Protein AF-A0A2C9LMU2-F1 (afdb_monomer_lite)

Sequence (161 aa):
MAGSSYAVTDSNRLNPWRFSQCSIQAMTSHIKTNLAKPNGKRCLIQSEAIVSSLPDVSQYMPGEVYSPDQQCRNQYGNESRYCRGTEFGNVSTICTSMFCYDPVTGSKGICFEEKAAQGTTCGSEKQCIDGACVYVPNSPQVDGKYALCLFFFVRVTLTSS

Secondary structure (DSSP, 8-state):
-----S---TTTTTGGGS--HHHHHHHHHHHHHHHHSTT---TTSSPPP--TTS---TT--HHHHS-HHHHHHHHH-TT--B--SGGG--GGGTTT-EEEE-SSS-SSSPEEEEPPPTT-EEETTEEEETTEEEE-TTPPP--TT-TTSSSTTTT------

InterPro domains:
  IPR041645 ADAMTS, cysteine-rich domain 2 [PF17771] (62-134)

Radius of gyration: 20.55 Å; chains: 1; bounding box: 43×56×52 Å

Foldseek 3Di:
DDDDPDDDDPVCLLVVLDDDPVRVCVVVVLVVVQVPDPNRDDPPVDDDDPDPPDDPPVVDWVQLVAALQRVLCVVQNDPKGWDDDVVQPALQQQQRWTWMDHPPVDPDDDTDTDHRTFLNASDDQWTRDSSHTDHHPPRDDDPPDDSDPDVVPPPPPDPDD

Structure (mmCIF, N/CA/C/O backbone):
data_AF-A0A2C9LMU2-F1
#
_entry.id   AF-A0A2C9LMU2-F1
#
loop_
_atom_site.group_PDB
_atom_site.id
_atom_site.type_symbol
_atom_site.label_atom_id
_atom_site.label_alt_id
_atom_site.label_comp_id
_atom_site.label_asym_id
_atom_site.label_entity_id
_atom_site.label_seq_id
_atom_site.pdbx_PDB_ins_code
_atom_site.Cartn_x
_atom_site.Cartn_y
_atom_site.Cartn_z
_atom_site.occupancy
_atom_site.B_iso_or_equiv
_atom_site.auth_seq_id
_atom_site.auth_comp_id
_atom_site.auth_asym_id
_atom_site.auth_atom_id
_atom_site.pdbx_PDB_model_num
ATOM 1 N N . MET A 1 1 ? -1.671 9.093 -0.672 1.00 43.44 1 MET A N 1
ATOM 2 C CA . MET A 1 1 ? -0.959 8.540 0.505 1.00 43.44 1 MET A CA 1
ATOM 3 C C . MET A 1 1 ? 0.162 9.504 0.867 1.00 43.44 1 MET A C 1
ATOM 5 O O . MET A 1 1 ? 0.787 10.018 -0.048 1.00 43.44 1 MET A O 1
ATOM 9 N N . ALA A 1 2 ? 0.356 9.844 2.145 1.00 38.28 2 ALA A N 1
ATOM 10 C CA . ALA A 1 2 ? 1.341 10.855 2.543 1.00 38.28 2 ALA A CA 1
ATOM 11 C C . ALA A 1 2 ? 2.760 10.431 2.118 1.00 38.28 2 ALA A C 1
ATOM 13 O O . ALA A 1 2 ? 3.256 9.402 2.580 1.00 38.28 2 ALA A O 1
ATOM 14 N N . GLY A 1 3 ? 3.393 11.218 1.241 1.00 43.97 3 GLY A N 1
ATOM 15 C CA . GLY A 1 3 ? 4.806 11.063 0.902 1.00 43.97 3 GLY A CA 1
ATOM 16 C C . GLY A 1 3 ? 5.623 11.191 2.183 1.00 43.97 3 GLY A C 1
ATOM 17 O O . GLY A 1 3 ? 5.589 12.224 2.849 1.00 43.97 3 GLY A O 1
ATOM 18 N N . SER A 1 4 ? 6.268 10.106 2.594 1.00 53.25 4 SER A N 1
ATOM 19 C CA . SER A 1 4 ? 7.031 10.092 3.835 1.00 53.25 4 SER A CA 1
ATOM 20 C C . SER A 1 4 ? 8.338 10.856 3.654 1.00 53.25 4 SER A C 1
ATOM 22 O O . SER A 1 4 ? 9.106 10.577 2.743 1.00 53.25 4 SER A O 1
ATOM 24 N N . SER A 1 5 ? 8.589 11.811 4.548 1.00 57.03 5 SER A N 1
ATOM 25 C CA . SER A 1 5 ? 9.814 12.617 4.632 1.00 57.03 5 SER A CA 1
ATOM 26 C C . SER A 1 5 ? 10.963 11.917 5.375 1.00 57.03 5 SER A C 1
ATOM 28 O O . SER A 1 5 ? 11.985 12.542 5.651 1.00 57.03 5 SER A O 1
ATOM 30 N N . TYR A 1 6 ? 10.806 10.636 5.732 1.00 64.75 6 TYR A N 1
ATOM 31 C CA . TYR A 1 6 ? 11.806 9.843 6.448 1.00 64.75 6 TYR A CA 1
ATOM 32 C C . TYR A 1 6 ? 12.456 8.803 5.532 1.00 64.75 6 TYR A C 1
ATOM 34 O O . TYR A 1 6 ? 11.813 8.251 4.641 1.00 64.75 6 TYR A O 1
ATOM 42 N N . ALA A 1 7 ? 13.738 8.518 5.774 1.00 77.00 7 ALA A N 1
ATOM 43 C CA . ALA A 1 7 ? 14.467 7.494 5.035 1.00 77.00 7 ALA A CA 1
ATOM 44 C C . ALA A 1 7 ? 13.836 6.108 5.256 1.00 77.00 7 ALA A C 1
ATOM 46 O O . ALA A 1 7 ? 13.612 5.687 6.397 1.00 77.00 7 ALA A O 1
ATOM 47 N N . VAL A 1 8 ? 13.559 5.400 4.161 1.00 78.50 8 VAL A N 1
ATOM 48 C CA . VAL A 1 8 ? 13.040 4.029 4.196 1.00 78.50 8 VAL A CA 1
ATOM 49 C C . VAL A 1 8 ? 14.187 3.068 4.523 1.00 78.50 8 VAL A C 1
ATOM 51 O O . VAL A 1 8 ? 15.216 3.066 3.855 1.00 78.50 8 VAL A O 1
ATOM 54 N N . THR A 1 9 ? 14.009 2.255 5.560 1.00 85.31 9 THR A N 1
ATOM 55 C CA . THR A 1 9 ? 14.933 1.216 6.036 1.00 85.31 9 THR A CA 1
ATOM 56 C C . THR A 1 9 ? 14.216 -0.131 6.078 1.00 85.31 9 THR A C 1
ATOM 58 O O . THR A 1 9 ? 12.984 -0.190 6.118 1.00 85.31 9 THR A O 1
ATOM 61 N N . ASP A 1 10 ? 14.961 -1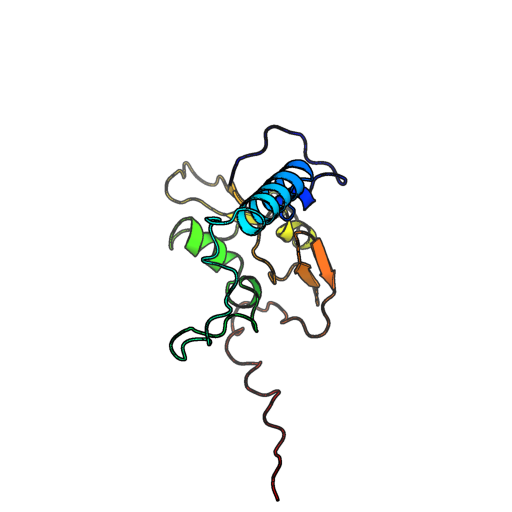.234 6.172 1.00 82.06 10 ASP A N 1
ATOM 62 C CA . ASP A 1 10 ? 14.359 -2.569 6.314 1.00 82.06 10 ASP A CA 1
ATOM 63 C C . ASP A 1 10 ? 13.423 -2.687 7.525 1.00 82.06 10 ASP A C 1
ATOM 65 O O . ASP A 1 10 ? 12.419 -3.397 7.478 1.00 82.06 10 ASP A O 1
ATOM 69 N N . SER A 1 11 ? 13.708 -1.938 8.593 1.00 85.38 11 SER A N 1
ATOM 70 C CA . SER A 1 11 ? 12.905 -1.919 9.815 1.00 85.38 11 SER A CA 1
ATOM 71 C C . SER A 1 11 ? 11.602 -1.121 9.708 1.00 85.38 11 SER A C 1
ATOM 73 O O . SER A 1 11 ? 10.697 -1.367 10.503 1.00 85.38 11 SER A O 1
ATOM 75 N N . ASN A 1 12 ? 11.478 -0.178 8.766 1.00 86.00 12 ASN A N 1
ATOM 76 C CA . ASN A 1 12 ? 10.308 0.706 8.664 1.00 86.00 12 ASN A CA 1
ATOM 77 C C . ASN A 1 12 ? 9.531 0.574 7.341 1.00 86.00 12 ASN A C 1
ATOM 79 O O . ASN A 1 12 ? 8.411 1.077 7.242 1.00 86.00 12 ASN A O 1
ATOM 83 N N . ARG A 1 13 ? 10.073 -0.145 6.348 1.00 85.56 13 ARG A N 1
ATOM 84 C CA . ARG A 1 13 ? 9.496 -0.241 4.999 1.00 85.56 13 ARG A CA 1
ATOM 85 C C . ARG A 1 13 ? 8.077 -0.810 4.945 1.00 85.56 13 ARG A C 1
ATOM 87 O O . ARG A 1 13 ? 7.361 -0.531 3.994 1.00 85.56 13 ARG A O 1
ATOM 94 N N . LEU A 1 14 ? 7.666 -1.592 5.948 1.00 89.50 14 LEU A N 1
ATOM 95 C CA . LEU A 1 14 ? 6.332 -2.209 6.027 1.00 89.50 14 LEU A CA 1
ATOM 96 C C . LEU A 1 14 ? 5.350 -1.444 6.932 1.00 89.50 14 LEU A C 1
ATOM 98 O O . LEU A 1 14 ? 4.203 -1.860 7.092 1.00 89.50 14 LEU A O 1
ATOM 102 N N . ASN A 1 15 ? 5.763 -0.313 7.509 1.00 90.56 15 ASN A N 1
ATOM 103 C CA . ASN A 1 15 ? 4.891 0.517 8.342 1.00 90.56 15 ASN A CA 1
ATOM 104 C C . ASN A 1 15 ? 3.619 1.016 7.633 1.00 90.56 15 ASN A C 1
ATOM 106 O O . ASN A 1 15 ? 2.600 1.110 8.313 1.00 90.56 15 ASN A O 1
ATOM 110 N N . PRO A 1 16 ? 3.600 1.294 6.310 1.00 89.94 16 PRO A N 1
ATOM 111 C CA . PRO A 1 16 ? 2.376 1.731 5.634 1.00 89.94 16 PRO A CA 1
ATOM 112 C C . PRO A 1 16 ? 1.189 0.756 5.731 1.00 89.94 16 PRO A C 1
ATOM 114 O O . PRO A 1 16 ? 0.051 1.190 5.586 1.00 89.94 16 PRO A O 1
ATOM 117 N N . TRP A 1 17 ? 1.432 -0.532 6.004 1.00 91.62 17 TRP A N 1
ATOM 118 C CA . TRP A 1 17 ? 0.390 -1.561 6.141 1.00 91.62 17 TRP A CA 1
ATOM 119 C C . TRP A 1 17 ? -0.012 -1.835 7.596 1.00 91.62 17 TRP A C 1
ATOM 121 O O . TRP A 1 17 ? -0.750 -2.780 7.861 1.00 91.62 17 TRP A O 1
ATOM 131 N N . ARG A 1 18 ? 0.484 -1.060 8.571 1.00 91.12 18 ARG A N 1
ATOM 132 C CA . ARG A 1 18 ? 0.248 -1.317 9.999 1.00 91.12 18 ARG A CA 1
ATOM 133 C C . ARG A 1 18 ? -0.099 -0.041 10.749 1.00 91.12 18 ARG A C 1
ATOM 135 O O . ARG A 1 18 ? 0.457 1.025 10.505 1.00 91.12 18 ARG A O 1
ATOM 142 N N . PHE A 1 19 ? -0.982 -0.160 11.735 1.00 93.06 19 PHE A N 1
ATOM 143 C CA . PHE A 1 19 ? -1.220 0.932 12.671 1.00 93.06 19 PHE A CA 1
ATOM 144 C C . PHE A 1 19 ? -0.049 1.084 13.644 1.00 93.06 19 PHE A C 1
ATOM 146 O O . PHE A 1 19 ? 0.507 0.100 14.132 1.00 93.06 19 PHE A O 1
ATOM 153 N N . SER A 1 20 ? 0.289 2.333 13.973 1.00 93.62 20 SER A N 1
ATOM 154 C CA . SER A 1 20 ? 1.227 2.621 15.059 1.00 93.62 20 SER A CA 1
ATOM 155 C C . SER A 1 20 ? 0.641 2.209 16.412 1.00 93.62 20 SER A C 1
ATOM 157 O O . SER A 1 20 ? -0.581 2.180 16.591 1.00 93.62 20 SER A O 1
ATOM 159 N N . GLN A 1 21 ? 1.501 1.987 17.408 1.00 95.56 21 GLN A N 1
ATOM 160 C CA . GLN A 1 21 ? 1.044 1.670 18.761 1.00 95.56 21 GLN A CA 1
ATOM 161 C C . GLN A 1 21 ? 0.168 2.782 19.361 1.00 95.56 21 GLN A C 1
ATOM 163 O O . GLN A 1 21 ? -0.819 2.490 20.033 1.00 95.56 21 GLN A O 1
ATOM 168 N N . CYS A 1 22 ? 0.477 4.047 19.062 1.00 96.75 22 CYS A N 1
ATOM 169 C CA . CYS A 1 22 ? -0.342 5.191 19.465 1.00 96.75 22 CYS A CA 1
ATOM 170 C C . CYS A 1 22 ? -1.749 5.111 18.853 1.00 96.75 22 CYS A C 1
ATOM 172 O O . CYS A 1 22 ? -2.746 5.235 19.563 1.00 96.75 22 CYS A O 1
ATOM 174 N N . SER A 1 23 ? -1.845 4.820 17.552 1.00 96.75 23 SER A N 1
ATOM 175 C CA . SER A 1 23 ? -3.127 4.662 16.857 1.00 96.75 23 SER A CA 1
ATOM 176 C C . SER A 1 23 ? -3.948 3.514 17.451 1.00 96.75 23 SER A C 1
ATOM 178 O O . SER A 1 23 ? -5.131 3.690 17.736 1.00 96.75 23 SER A O 1
ATOM 180 N N . ILE A 1 24 ? -3.321 2.359 17.696 1.00 97.06 24 ILE A N 1
ATOM 181 C CA . ILE A 1 24 ? -3.976 1.190 18.305 1.00 97.06 24 ILE A CA 1
ATOM 182 C C . ILE A 1 24 ? -4.503 1.534 19.700 1.00 97.06 24 ILE A C 1
ATOM 184 O O . ILE A 1 24 ? -5.657 1.237 20.016 1.00 97.06 24 ILE A O 1
ATOM 188 N N . GLN A 1 25 ? -3.690 2.188 20.531 1.00 97.94 25 GLN A N 1
ATOM 189 C CA . GLN A 1 25 ? -4.087 2.611 21.874 1.00 97.94 25 GLN A CA 1
ATOM 190 C C . GLN A 1 25 ? -5.231 3.624 21.839 1.00 97.94 25 GLN A C 1
ATOM 192 O O . GLN A 1 25 ? -6.192 3.472 22.591 1.00 97.94 25 GLN A O 1
ATOM 197 N N . ALA A 1 26 ? -5.164 4.615 20.949 1.00 97.31 26 ALA A N 1
ATOM 198 C CA . ALA A 1 26 ? -6.205 5.621 20.790 1.00 97.31 26 ALA A CA 1
ATOM 199 C C . ALA A 1 26 ? -7.540 4.984 20.379 1.00 97.31 26 ALA A C 1
ATOM 201 O O . ALA A 1 26 ? -8.553 5.216 21.041 1.00 97.31 26 ALA A O 1
ATOM 202 N N . MET A 1 27 ? -7.539 4.123 19.354 1.00 96.25 27 MET A N 1
ATOM 203 C CA . MET A 1 27 ? -8.737 3.398 18.911 1.00 96.25 27 MET A CA 1
ATOM 204 C C . MET A 1 27 ? -9.292 2.502 20.024 1.00 96.25 27 MET A C 1
ATOM 206 O O . MET A 1 27 ? -10.480 2.558 20.338 1.00 96.25 27 MET A O 1
ATOM 210 N N . THR A 1 28 ? -8.427 1.725 20.678 1.00 96.19 28 THR A N 1
ATOM 211 C CA . THR A 1 28 ? -8.825 0.799 21.749 1.00 96.19 28 THR A CA 1
ATOM 212 C C . THR A 1 28 ? -9.411 1.541 22.947 1.00 96.19 28 THR A C 1
ATOM 214 O O . THR A 1 28 ? -10.447 1.142 23.479 1.00 96.19 28 THR A O 1
ATOM 217 N N . SER A 1 29 ? -8.765 2.628 23.374 1.00 96.25 29 SER A N 1
ATOM 218 C CA . SER A 1 29 ? -9.240 3.472 24.469 1.00 96.25 29 SER A CA 1
ATOM 219 C C . SER A 1 29 ? -10.583 4.103 24.115 1.00 96.25 29 SER A C 1
ATOM 221 O O . SER A 1 29 ? -11.536 3.994 24.882 1.00 96.25 29 SER A O 1
ATOM 223 N N . HIS A 1 30 ? -10.708 4.656 22.904 1.00 94.81 30 HIS A N 1
ATOM 224 C CA . HIS A 1 30 ? -11.953 5.245 22.428 1.00 94.81 30 HIS A CA 1
ATOM 225 C C . HIS A 1 30 ? -13.115 4.246 22.466 1.00 94.81 30 HIS A C 1
ATOM 227 O O . HIS A 1 30 ? -14.177 4.564 23.004 1.00 94.81 30 HIS A O 1
ATOM 233 N N . ILE A 1 31 ? -12.917 3.033 21.944 1.00 94.88 31 ILE A N 1
ATOM 234 C CA . ILE A 1 31 ? -13.942 1.982 21.954 1.00 94.88 31 ILE A CA 1
ATOM 235 C C . ILE A 1 31 ? -14.306 1.615 23.399 1.00 94.88 31 ILE A C 1
ATOM 237 O O . ILE A 1 31 ? -15.478 1.686 23.768 1.00 94.88 31 ILE A O 1
ATOM 241 N N . LYS A 1 32 ? -13.320 1.304 24.253 1.00 94.31 32 LYS A N 1
ATOM 242 C CA . LYS A 1 32 ? -13.553 0.914 25.657 1.00 94.31 32 LYS A CA 1
ATOM 243 C C . LYS A 1 32 ? -14.292 1.993 26.448 1.00 94.31 32 LYS A C 1
ATOM 245 O O . LYS A 1 32 ? -15.275 1.699 27.125 1.00 94.31 32 LYS A O 1
ATOM 250 N N . THR A 1 33 ? -13.852 3.244 26.343 1.00 94.56 33 THR A N 1
ATOM 251 C CA . THR A 1 33 ? -14.466 4.372 27.048 1.00 94.56 33 THR A CA 1
ATOM 252 C C . THR A 1 33 ? -15.892 4.630 26.579 1.00 94.56 33 THR A C 1
ATOM 254 O O . THR A 1 33 ? -16.739 4.966 27.403 1.00 94.56 33 THR A O 1
ATOM 257 N N . ASN A 1 34 ? -16.192 4.479 25.284 1.00 94.12 34 ASN A N 1
ATOM 258 C CA . ASN 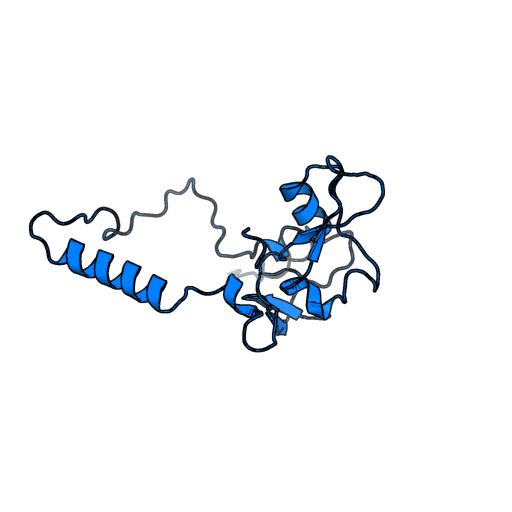A 1 34 ? -17.570 4.597 24.814 1.00 94.12 34 ASN A CA 1
ATOM 259 C C . ASN A 1 34 ? -18.428 3.450 25.348 1.00 94.12 34 ASN A C 1
ATOM 261 O O . ASN A 1 34 ? -19.481 3.717 25.907 1.00 94.12 34 ASN A O 1
ATOM 265 N N . LEU A 1 35 ? -17.977 2.198 25.271 1.00 92.62 35 LEU A N 1
ATOM 266 C CA . LEU A 1 35 ? -18.784 1.056 25.718 1.00 92.62 35 LEU A CA 1
ATOM 267 C C . LEU A 1 35 ? -19.082 1.050 27.225 1.00 92.62 35 LEU A C 1
ATOM 269 O O . LEU A 1 35 ? -20.134 0.542 27.620 1.00 92.62 35 LEU A O 1
ATOM 273 N N . ALA A 1 36 ? -18.190 1.626 28.038 1.00 93.81 36 ALA A N 1
ATOM 274 C CA . ALA A 1 36 ? -18.344 1.739 29.489 1.00 93.81 36 ALA A CA 1
ATOM 275 C C . ALA A 1 36 ? -19.308 2.856 29.937 1.00 93.81 36 ALA A C 1
ATOM 277 O O . ALA A 1 36 ? -19.758 2.852 31.081 1.00 93.81 36 ALA A O 1
ATOM 278 N N . LYS A 1 37 ? -19.626 3.830 29.073 1.00 94.88 37 LYS A N 1
ATOM 279 C CA . LYS A 1 37 ? -20.542 4.928 29.416 1.00 94.88 37 LYS A CA 1
ATOM 280 C C . LYS A 1 37 ? -22.005 4.466 29.318 1.00 94.88 37 LYS A C 1
ATOM 282 O O . LYS A 1 37 ? -22.350 3.836 28.319 1.00 94.88 37 LYS A O 1
ATOM 287 N N . PRO A 1 38 ? -22.892 4.867 30.255 1.00 90.25 38 PRO A N 1
ATOM 288 C CA . PRO A 1 38 ? -24.324 4.547 30.188 1.00 90.25 38 PRO A CA 1
ATOM 289 C C . PRO A 1 38 ? -24.984 4.988 28.872 1.00 90.25 38 PRO A C 1
ATOM 291 O O . PRO A 1 38 ? -25.763 4.244 28.293 1.00 90.25 38 PRO A O 1
ATOM 294 N N . ASN A 1 39 ? -24.589 6.159 28.356 1.00 89.38 39 ASN A N 1
ATOM 295 C CA . ASN A 1 39 ? -25.053 6.722 27.078 1.00 89.38 39 ASN A CA 1
ATOM 296 C C . ASN A 1 39 ? -23.966 6.659 25.988 1.00 89.38 39 ASN A C 1
ATOM 298 O O . ASN A 1 39 ? -23.833 7.554 25.154 1.00 89.38 39 ASN A O 1
ATOM 302 N N . GLY A 1 40 ? -23.102 5.648 26.057 1.00 89.12 40 GLY A N 1
ATOM 303 C CA . GLY A 1 40 ? -22.009 5.445 25.118 1.00 89.12 40 GLY A CA 1
ATOM 304 C C . GLY A 1 40 ? -22.461 5.108 23.701 1.00 89.12 40 GLY A C 1
ATOM 305 O O . GLY A 1 40 ? -23.460 4.415 23.508 1.00 89.12 40 GLY A O 1
ATOM 306 N N . LYS A 1 41 ? -21.695 5.538 22.690 1.00 89.44 41 LYS A N 1
ATOM 307 C CA . LYS A 1 41 ? -21.967 5.158 21.295 1.00 89.44 41 LYS A CA 1
ATOM 308 C C . LYS A 1 41 ? -21.755 3.656 21.108 1.00 89.44 41 LYS A C 1
ATOM 310 O O . LYS A 1 41 ? -20.687 3.133 21.420 1.00 89.44 41 LYS A O 1
ATOM 315 N N . ARG A 1 42 ? -22.773 2.982 20.573 1.00 89.38 42 ARG A N 1
ATOM 316 C CA . ARG A 1 42 ? -22.828 1.522 20.393 1.00 89.38 42 ARG A CA 1
ATOM 317 C C . ARG A 1 42 ? -23.218 1.104 18.971 1.00 89.38 42 ARG A C 1
ATOM 319 O O . ARG A 1 42 ? -23.550 -0.045 18.746 1.00 89.38 42 ARG A O 1
ATOM 326 N N . CYS A 1 43 ? -23.148 2.004 17.993 1.00 88.50 43 CYS A N 1
ATOM 327 C CA . CYS A 1 43 ? -23.614 1.739 16.624 1.00 88.50 43 CYS A CA 1
ATOM 328 C C . CYS A 1 43 ? -22.830 0.656 15.854 1.00 88.50 43 CYS A C 1
ATOM 330 O O . CYS A 1 43 ? -23.250 0.295 14.766 1.00 88.50 43 CYS A O 1
ATOM 332 N N . LEU A 1 44 ? -21.712 0.149 16.389 1.00 87.81 44 LEU A N 1
ATOM 333 C CA . LEU A 1 44 ? -20.871 -0.875 15.755 1.00 87.81 44 LEU A CA 1
ATOM 334 C C . LEU A 1 44 ? -20.753 -2.167 16.590 1.00 87.81 44 LEU A C 1
ATOM 336 O O . LEU A 1 44 ? -19.839 -2.952 16.358 1.00 87.81 44 LEU A O 1
ATOM 340 N N . ILE A 1 45 ? -21.609 -2.378 17.604 1.00 86.50 45 ILE A N 1
ATOM 341 C CA . ILE A 1 45 ? -21.556 -3.605 18.436 1.00 86.50 45 ILE A CA 1
ATOM 342 C C . ILE A 1 45 ? -22.445 -4.733 17.919 1.00 86.50 45 ILE A C 1
ATOM 344 O O . ILE A 1 45 ? -22.273 -5.878 18.328 1.00 86.50 45 ILE A O 1
ATOM 348 N N . GLN A 1 46 ? -23.426 -4.403 17.085 1.00 82.00 46 GLN A N 1
ATOM 349 C CA . GLN A 1 46 ? -24.319 -5.376 16.478 1.00 82.00 46 GLN A CA 1
ATOM 350 C C . GLN A 1 46 ? -23.746 -5.751 15.116 1.00 82.00 46 GLN A C 1
ATOM 352 O O . GLN A 1 46 ? -23.381 -4.880 14.328 1.00 82.00 46 GLN A O 1
ATOM 357 N N . SER A 1 47 ? -23.635 -7.050 14.858 1.00 79.81 47 SER A N 1
ATOM 358 C CA . SER A 1 47 ? -23.388 -7.549 13.512 1.00 79.81 47 SER A CA 1
ATOM 359 C C . SER A 1 47 ? -24.712 -7.542 12.757 1.00 79.81 47 SER A C 1
ATOM 361 O O . SER A 1 47 ? -25.648 -8.235 13.159 1.00 79.81 47 SER A O 1
ATOM 363 N N . GLU A 1 48 ? -24.785 -6.782 11.675 1.00 72.12 48 GLU A N 1
ATOM 364 C CA . GLU A 1 48 ? -25.914 -6.849 10.751 1.00 72.12 48 GLU A CA 1
ATOM 365 C C . GLU A 1 48 ? -25.841 -8.128 9.912 1.00 72.12 48 GLU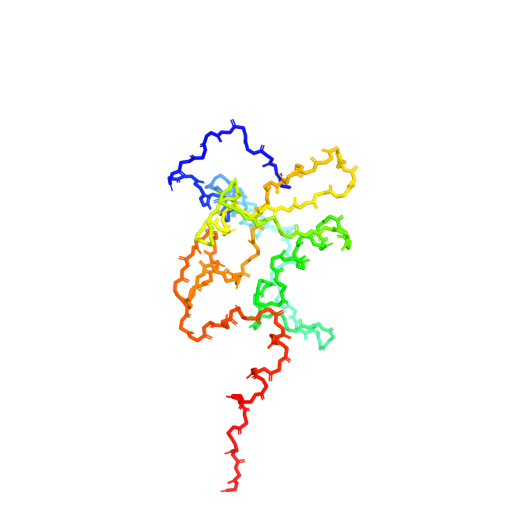 A C 1
ATOM 367 O O . GLU A 1 48 ? -24.753 -8.623 9.596 1.00 72.12 48 GLU A O 1
ATOM 372 N N . ALA A 1 49 ? -27.000 -8.665 9.530 1.00 73.69 49 ALA A N 1
ATOM 373 C CA . ALA A 1 49 ? -27.046 -9.725 8.531 1.00 73.69 49 ALA A CA 1
ATOM 374 C C . ALA A 1 49 ? -26.508 -9.167 7.206 1.00 73.69 49 ALA A C 1
ATOM 376 O O . ALA A 1 49 ? -26.903 -8.078 6.784 1.00 73.69 49 ALA A O 1
ATOM 377 N N . ILE A 1 50 ? -25.601 -9.901 6.553 1.00 67.44 50 ILE A N 1
ATOM 378 C CA . ILE A 1 50 ? -25.074 -9.504 5.244 1.00 67.44 50 ILE A CA 1
ATOM 379 C C . ILE A 1 50 ? -26.264 -9.361 4.297 1.00 67.44 50 ILE A C 1
ATOM 381 O O . ILE A 1 50 ? -26.967 -10.330 4.008 1.00 67.44 50 ILE A O 1
ATOM 385 N N . VAL A 1 51 ? -26.509 -8.133 3.842 1.00 76.06 51 VAL A N 1
ATOM 386 C CA . VAL A 1 51 ? -27.558 -7.861 2.864 1.00 76.06 51 VAL A CA 1
ATOM 387 C C . VAL A 1 51 ? -27.165 -8.589 1.584 1.00 76.06 51 VAL A C 1
ATOM 389 O O . VAL A 1 51 ? -26.058 -8.401 1.087 1.00 76.06 51 VAL A O 1
ATOM 392 N N . SER A 1 52 ? -28.066 -9.398 1.028 1.00 70.31 52 SER A N 1
ATOM 393 C CA . SER A 1 52 ? -27.811 -10.210 -0.174 1.00 70.31 52 SER A CA 1
ATOM 394 C C . SER A 1 52 ? -27.426 -9.394 -1.417 1.00 70.31 52 SER A C 1
ATOM 396 O O . SER A 1 52 ? -27.022 -9.963 -2.424 1.00 70.31 52 SER A O 1
ATOM 398 N N . SER A 1 53 ? -27.565 -8.066 -1.366 1.00 77.75 53 SER A N 1
ATOM 399 C CA . SER A 1 53 ? -27.135 -7.129 -2.404 1.00 77.75 53 SER A CA 1
ATOM 400 C C . SER A 1 53 ? -25.665 -6.710 -2.302 1.00 77.75 53 SER A C 1
ATOM 402 O O . SER A 1 53 ? -25.189 -6.002 -3.187 1.00 77.75 53 SER A O 1
ATOM 404 N N . LEU A 1 54 ? -24.952 -7.066 -1.227 1.00 77.25 54 LEU A N 1
ATOM 405 C CA . LEU A 1 54 ? -23.530 -6.763 -1.091 1.00 77.25 54 LEU A CA 1
ATOM 406 C C . LEU A 1 54 ? -22.702 -7.850 -1.785 1.00 77.25 54 LEU A C 1
ATOM 408 O O . LEU A 1 54 ? -22.873 -9.029 -1.472 1.00 77.25 54 LEU A O 1
ATOM 412 N N . PRO A 1 55 ? -21.801 -7.481 -2.711 1.00 74.69 55 PRO A N 1
ATOM 413 C CA . PRO A 1 55 ? -20.901 -8.448 -3.311 1.00 74.69 55 PRO A CA 1
ATOM 414 C C . PRO A 1 55 ? -19.958 -9.008 -2.241 1.00 74.69 55 PRO A C 1
ATOM 416 O O . PRO A 1 55 ? -19.344 -8.252 -1.484 1.00 74.69 55 PRO A O 1
ATOM 419 N N . ASP A 1 56 ? -19.830 -10.333 -2.197 1.00 75.06 56 ASP A N 1
ATOM 420 C CA . ASP A 1 56 ? -18.809 -10.988 -1.387 1.00 75.06 56 ASP A CA 1
ATOM 421 C C . ASP A 1 56 ? -17.438 -10.773 -2.038 1.00 75.06 56 ASP A C 1
ATOM 423 O O . ASP A 1 56 ? -17.099 -11.379 -3.054 1.00 75.06 56 ASP A O 1
ATOM 427 N N . VAL A 1 57 ? -16.661 -9.866 -1.453 1.00 74.75 57 VAL A N 1
ATOM 428 C CA . VAL A 1 57 ? -15.294 -9.540 -1.879 1.00 74.75 57 VAL A CA 1
ATOM 429 C C . VAL A 1 57 ? -14.238 -10.206 -0.994 1.00 74.75 57 VAL A C 1
ATOM 431 O O . VAL A 1 57 ? -13.058 -9.902 -1.119 1.00 74.75 57 VAL A O 1
ATOM 434 N N . SER A 1 58 ? -14.636 -11.110 -0.091 1.00 72.69 58 SER A N 1
ATOM 435 C CA . SER A 1 58 ? -13.707 -11.774 0.834 1.00 72.69 58 SER A CA 1
ATOM 436 C C . SER A 1 58 ? -12.798 -12.797 0.149 1.00 72.69 58 SER A C 1
ATOM 438 O O . SER A 1 58 ? -11.738 -13.131 0.675 1.00 72.69 58 SER A O 1
ATOM 440 N N . GLN A 1 59 ? -13.206 -13.287 -1.024 1.00 75.50 59 GLN A N 1
ATOM 441 C CA . GLN A 1 59 ? -12.528 -14.372 -1.730 1.00 75.50 59 GLN A CA 1
ATOM 442 C C . GLN A 1 59 ? -11.346 -13.919 -2.589 1.00 75.50 59 GLN A C 1
ATOM 444 O O . GLN A 1 59 ? -10.526 -14.758 -2.950 1.00 75.50 59 GLN A O 1
ATOM 449 N N . TYR A 1 60 ? -11.259 -12.628 -2.921 1.00 80.38 60 TYR A N 1
ATOM 450 C CA . TYR A 1 60 ? -10.281 -12.122 -3.881 1.00 80.38 60 TYR A CA 1
ATOM 451 C C . TYR A 1 60 ? -9.571 -10.891 -3.348 1.00 80.38 60 TYR A C 1
ATOM 453 O O . TYR A 1 60 ? -10.198 -9.915 -2.932 1.00 80.38 60 TYR A O 1
ATOM 461 N N . MET A 1 61 ? -8.247 -10.905 -3.422 1.00 87.75 61 MET A N 1
ATOM 462 C CA . MET A 1 61 ? -7.455 -9.728 -3.118 1.00 87.75 61 MET A CA 1
ATOM 463 C C . MET A 1 61 ? -7.456 -8.779 -4.324 1.00 87.75 61 MET A C 1
ATOM 465 O O . MET A 1 61 ? -7.432 -9.228 -5.473 1.00 87.75 61 MET A O 1
ATOM 469 N N . PRO A 1 62 ? -7.442 -7.450 -4.122 1.00 90.50 62 PRO A N 1
ATOM 470 C CA . PRO A 1 62 ? -7.555 -6.515 -5.239 1.00 90.50 62 PRO A CA 1
ATOM 471 C C . PRO A 1 62 ? -6.449 -6.670 -6.293 1.00 90.50 62 PRO A C 1
ATOM 473 O O . PRO A 1 62 ? -6.708 -6.470 -7.472 1.00 90.50 62 PRO A O 1
ATOM 476 N N . GLY A 1 63 ? -5.235 -7.060 -5.905 1.00 90.75 63 GLY A N 1
ATOM 477 C CA . GLY A 1 63 ? -4.122 -7.316 -6.822 1.00 90.75 63 GLY A CA 1
ATOM 478 C C . GLY A 1 63 ? -4.219 -8.633 -7.602 1.00 90.75 63 GLY A C 1
ATOM 479 O O . GLY A 1 63 ? -3.489 -8.801 -8.574 1.00 90.75 63 GLY A O 1
ATOM 480 N N . GLU A 1 64 ? -5.126 -9.538 -7.221 1.00 87.44 64 GLU A N 1
ATOM 481 C CA . GLU A 1 64 ? -5.477 -10.727 -8.016 1.00 87.44 64 GLU A CA 1
ATOM 482 C C . GLU A 1 64 ? -6.472 -10.380 -9.127 1.00 87.44 64 GLU A C 1
ATOM 484 O O . GLU A 1 64 ? -6.479 -11.004 -10.186 1.00 87.44 64 GLU A O 1
ATOM 489 N N . VAL A 1 65 ? -7.300 -9.358 -8.893 1.00 88.25 65 VAL A N 1
ATOM 490 C CA . VAL A 1 65 ? -8.316 -8.879 -9.839 1.00 88.25 65 VAL A CA 1
ATOM 491 C C . VAL A 1 65 ? -7.750 -7.807 -10.773 1.00 88.25 65 VAL A C 1
ATOM 493 O O . VAL A 1 65 ? -8.067 -7.786 -11.962 1.00 88.25 65 VAL A O 1
ATOM 496 N N . TYR A 1 66 ? -6.909 -6.915 -10.244 1.00 90.81 66 TYR A N 1
ATOM 497 C CA . TYR A 1 66 ? -6.340 -5.783 -10.964 1.00 90.81 66 TYR A CA 1
ATOM 498 C C . TYR A 1 66 ? -4.832 -5.948 -11.136 1.00 90.81 66 TYR A C 1
ATOM 500 O O . TYR A 1 66 ? -4.065 -5.871 -10.174 1.00 90.81 66 TYR A O 1
ATOM 508 N N . SER A 1 67 ? -4.392 -6.087 -12.387 1.00 91.81 67 SER A N 1
ATOM 509 C CA . SER A 1 67 ? -2.970 -6.072 -12.736 1.00 91.81 67 SER A CA 1
ATOM 510 C C . SER A 1 67 ? -2.313 -4.728 -12.378 1.00 91.81 67 SER A C 1
ATOM 512 O O . SER A 1 67 ? -3.018 -3.721 -12.264 1.00 91.81 67 SER A O 1
ATOM 514 N N . PRO A 1 68 ? -0.973 -4.647 -12.265 1.00 92.69 68 PRO A N 1
ATOM 515 C CA . PRO A 1 68 ? -0.280 -3.380 -11.999 1.00 92.69 68 PRO A CA 1
ATOM 516 C C . PRO A 1 68 ? -0.683 -2.249 -12.960 1.00 92.69 68 PRO A C 1
ATOM 518 O O . PRO A 1 68 ? -0.932 -1.121 -12.544 1.00 92.69 68 PRO A O 1
ATOM 521 N N . ASP A 1 69 ? -0.849 -2.564 -14.249 1.00 93.50 69 ASP A N 1
ATOM 522 C CA . ASP A 1 69 ? -1.325 -1.610 -15.255 1.00 93.50 69 ASP A CA 1
ATOM 523 C C . ASP A 1 69 ? -2.774 -1.153 -15.006 1.00 93.50 69 ASP A C 1
ATOM 525 O O . ASP A 1 69 ? -3.125 -0.012 -15.297 1.00 93.50 69 ASP A O 1
ATOM 529 N N . GLN A 1 70 ? -3.650 -2.027 -14.503 1.00 95.19 70 GLN A N 1
ATOM 530 C CA . GLN A 1 70 ? -5.016 -1.643 -14.122 1.00 95.19 70 GLN A CA 1
ATOM 531 C C . GLN A 1 70 ? -5.030 -0.808 -12.839 1.00 95.19 70 GLN A C 1
ATOM 533 O O . GLN A 1 70 ? -5.776 0.161 -12.766 1.00 95.19 70 GLN A O 1
ATOM 538 N N . GLN A 1 71 ? -4.179 -1.127 -11.862 1.00 95.31 71 GLN A N 1
ATOM 539 C CA . GLN A 1 71 ? -4.043 -0.343 -10.633 1.00 95.31 71 GLN A CA 1
ATOM 540 C C . GLN A 1 71 ? -3.612 1.098 -10.941 1.00 95.31 71 GLN A C 1
ATOM 542 O O . GLN A 1 71 ? -4.246 2.037 -10.463 1.00 95.31 71 GLN A O 1
ATOM 547 N N . CYS A 1 72 ? -2.617 1.287 -11.816 1.00 93.88 72 CYS A N 1
ATOM 548 C CA . CYS A 1 72 ? -2.213 2.623 -12.260 1.00 93.88 72 CYS A CA 1
ATOM 549 C C . CYS A 1 72 ? -3.345 3.364 -12.991 1.00 93.88 72 CYS A C 1
ATOM 551 O O . CYS A 1 72 ? -3.586 4.540 -12.720 1.00 93.88 72 CYS A O 1
ATOM 553 N N . ARG A 1 73 ? -4.103 2.672 -13.856 1.00 95.44 73 ARG A N 1
ATOM 554 C CA . ARG A 1 73 ? -5.267 3.262 -14.542 1.00 95.44 73 ARG A CA 1
ATOM 555 C C . ARG A 1 73 ? -6.388 3.676 -13.599 1.00 95.44 73 ARG A C 1
ATOM 557 O O . ARG A 1 73 ? -7.010 4.711 -13.816 1.00 95.44 73 ARG A O 1
ATOM 564 N N . ASN A 1 74 ? -6.621 2.905 -12.543 1.00 94.56 74 ASN A N 1
ATOM 565 C CA . ASN A 1 74 ? -7.606 3.244 -11.519 1.00 94.56 74 ASN A CA 1
ATOM 566 C C . ASN A 1 74 ? -7.191 4.489 -10.718 1.00 94.56 74 ASN A C 1
ATOM 568 O O . ASN A 1 74 ? -8.057 5.247 -10.290 1.00 94.56 74 ASN A O 1
ATOM 572 N N . GLN A 1 75 ? -5.885 4.710 -10.531 1.00 92.31 75 GLN A N 1
ATOM 573 C CA . GLN A 1 75 ? -5.351 5.832 -9.755 1.00 92.31 75 GLN A CA 1
ATOM 574 C C . GLN A 1 75 ? -5.233 7.131 -10.571 1.00 92.31 75 GLN A C 1
ATOM 576 O O . GLN A 1 75 ? -5.607 8.195 -10.085 1.00 92.31 75 GLN A O 1
ATOM 581 N N . TYR A 1 76 ? -4.713 7.053 -11.799 1.00 91.69 76 TYR A N 1
ATOM 582 C CA . TYR A 1 76 ? -4.339 8.219 -12.618 1.00 91.69 76 TYR A CA 1
ATOM 583 C C . TYR A 1 76 ? -5.147 8.357 -13.919 1.00 91.69 76 TYR A C 1
ATOM 585 O O . TYR A 1 76 ? -4.913 9.271 -14.709 1.00 91.69 76 TYR A O 1
ATOM 593 N N . GLY A 1 77 ? -6.107 7.462 -14.159 1.00 91.88 77 GLY A N 1
ATOM 594 C CA . GLY A 1 77 ? -6.945 7.454 -15.355 1.00 91.88 77 GLY A CA 1
ATOM 595 C C . GLY A 1 77 ? -6.428 6.537 -16.464 1.00 91.88 77 GLY A C 1
ATOM 596 O O . GLY A 1 77 ? -5.339 5.972 -16.397 1.00 91.88 77 GLY A O 1
ATOM 597 N N . ASN A 1 78 ? -7.233 6.379 -17.515 1.00 93.12 78 ASN A N 1
ATOM 598 C CA . ASN A 1 78 ? -7.067 5.310 -18.505 1.00 93.12 78 ASN A CA 1
ATOM 599 C C . ASN A 1 78 ? -5.741 5.342 -19.296 1.00 93.12 78 ASN A C 1
ATOM 601 O O . ASN A 1 78 ? -5.289 4.295 -19.753 1.00 93.12 78 ASN A O 1
ATOM 605 N N . GLU A 1 79 ? -5.108 6.511 -19.418 1.00 90.88 79 GLU A N 1
ATOM 606 C CA . GLU A 1 79 ? -3.817 6.690 -20.105 1.00 90.88 79 GLU A CA 1
ATOM 607 C C . GLU A 1 79 ? -2.600 6.346 -19.223 1.00 90.88 79 GLU A C 1
ATOM 609 O O . GLU A 1 79 ? -1.458 6.320 -19.694 1.00 90.88 79 GLU A O 1
ATOM 614 N N . SER A 1 80 ? -2.825 6.086 -17.933 1.00 92.81 80 SER A N 1
ATOM 615 C CA . SER A 1 80 ? -1.783 5.640 -17.013 1.00 92.81 80 SER A CA 1
ATOM 616 C C . SER A 1 80 ? -1.395 4.185 -17.264 1.00 92.81 80 SER A C 1
ATOM 618 O O . SER A 1 80 ? -2.165 3.379 -17.783 1.00 92.81 80 SER A O 1
ATOM 620 N N . ARG A 1 81 ? -0.170 3.831 -16.883 1.00 92.56 81 ARG A N 1
ATOM 621 C CA . ARG A 1 81 ? 0.378 2.479 -17.020 1.00 92.56 81 ARG A CA 1
ATOM 622 C C . ARG A 1 81 ? 1.439 2.214 -15.966 1.00 92.56 81 ARG A C 1
ATOM 624 O O . ARG A 1 81 ? 2.022 3.158 -15.426 1.00 92.56 81 ARG A O 1
ATOM 631 N N . TYR A 1 82 ? 1.705 0.937 -15.719 1.00 92.12 82 TYR A N 1
ATOM 632 C CA . TYR A 1 82 ? 2.805 0.516 -14.865 1.00 92.12 82 TYR A CA 1
ATOM 633 C C . TYR A 1 82 ? 4.139 0.776 -15.572 1.00 92.12 82 TYR A C 1
ATOM 635 O O . TYR A 1 82 ? 4.351 0.372 -16.720 1.00 92.12 82 TYR A O 1
ATOM 643 N N . CYS A 1 83 ? 5.043 1.468 -14.887 1.00 90.12 83 CYS A N 1
ATOM 644 C CA . CYS A 1 83 ? 6.371 1.765 -15.391 1.00 90.12 83 CYS A CA 1
ATOM 645 C C . CYS A 1 83 ? 7.288 0.558 -15.217 1.00 90.12 83 CYS A C 1
ATOM 647 O O . CYS A 1 83 ? 7.490 0.054 -14.114 1.00 90.12 83 CYS A O 1
ATOM 649 N N . ARG A 1 84 ? 7.830 0.091 -16.342 1.00 86.12 84 ARG A N 1
ATOM 650 C CA . ARG A 1 84 ? 8.696 -1.087 -16.432 1.00 86.12 84 ARG A CA 1
ATOM 651 C C . ARG A 1 84 ? 10.118 -0.627 -16.724 1.00 86.12 84 ARG A C 1
ATOM 653 O O . ARG A 1 84 ? 10.299 0.300 -17.503 1.00 86.12 84 ARG A O 1
ATOM 660 N N . GLY A 1 85 ? 11.097 -1.308 -16.148 1.00 80.31 85 GLY A N 1
ATOM 661 C CA . GLY A 1 85 ? 12.513 -0.977 -16.296 1.00 80.31 85 GLY A CA 1
ATOM 662 C C . GLY A 1 85 ? 13.224 -1.111 -14.960 1.00 80.31 85 GLY A C 1
ATOM 663 O O . GLY A 1 85 ? 12.608 -0.944 -13.909 1.00 80.31 85 GLY A O 1
ATOM 664 N N . THR A 1 86 ? 14.516 -1.425 -14.988 1.00 75.81 86 THR A N 1
ATOM 665 C CA . THR A 1 86 ? 15.315 -1.573 -13.764 1.00 75.81 86 THR A CA 1
ATOM 666 C C . THR A 1 86 ? 15.451 -0.256 -12.999 1.00 75.81 86 THR A C 1
ATOM 668 O O . THR A 1 86 ? 15.644 -0.287 -11.786 1.00 75.81 86 THR A O 1
ATOM 671 N N . GLU A 1 87 ? 15.297 0.896 -13.670 1.00 78.44 87 GLU A N 1
ATOM 672 C CA . GLU A 1 87 ? 15.238 2.207 -13.010 1.00 78.44 87 GLU A CA 1
ATOM 673 C C . GLU A 1 87 ? 14.024 2.383 -12.077 1.00 78.44 87 GLU A C 1
ATOM 675 O O . GLU A 1 87 ? 14.078 3.199 -11.161 1.00 78.44 87 GLU A O 1
ATOM 680 N N . PHE A 1 88 ? 12.960 1.594 -12.263 1.00 75.12 88 PHE A N 1
ATOM 681 C CA . PHE A 1 88 ? 11.723 1.648 -11.474 1.00 75.12 88 PHE A CA 1
ATOM 682 C C . PHE A 1 88 ? 11.608 0.471 -10.489 1.00 75.12 88 PHE A C 1
ATOM 684 O O . PHE A 1 88 ? 10.529 0.168 -9.981 1.00 75.12 88 PHE A O 1
ATOM 691 N N . GLY A 1 89 ? 12.728 -0.200 -10.207 1.00 74.12 89 GLY A N 1
ATOM 692 C CA . GLY A 1 89 ? 12.804 -1.324 -9.279 1.00 74.12 89 GLY A CA 1
ATOM 693 C C . GLY A 1 89 ? 12.635 -2.693 -9.938 1.00 74.12 89 GLY A C 1
ATOM 694 O O . GLY A 1 89 ? 12.560 -2.841 -11.156 1.00 74.12 89 GLY A O 1
ATOM 695 N N . ASN A 1 90 ? 12.620 -3.729 -9.100 1.00 80.19 90 ASN A N 1
ATOM 696 C CA . ASN A 1 90 ? 12.475 -5.117 -9.528 1.00 80.19 90 ASN A CA 1
ATOM 697 C C . ASN A 1 90 ? 11.065 -5.633 -9.228 1.00 80.19 90 ASN A C 1
ATOM 699 O O . ASN A 1 90 ? 10.363 -5.126 -8.353 1.00 80.19 90 ASN A O 1
ATOM 703 N N . VAL A 1 91 ? 10.682 -6.728 -9.885 1.00 81.06 91 VAL A N 1
ATOM 704 C CA . VAL A 1 91 ? 9.402 -7.410 -9.629 1.00 81.06 91 VAL A CA 1
ATOM 705 C C . VAL A 1 91 ? 9.269 -7.824 -8.152 1.00 81.06 91 VAL A C 1
ATOM 707 O O . VAL A 1 91 ? 8.184 -7.764 -7.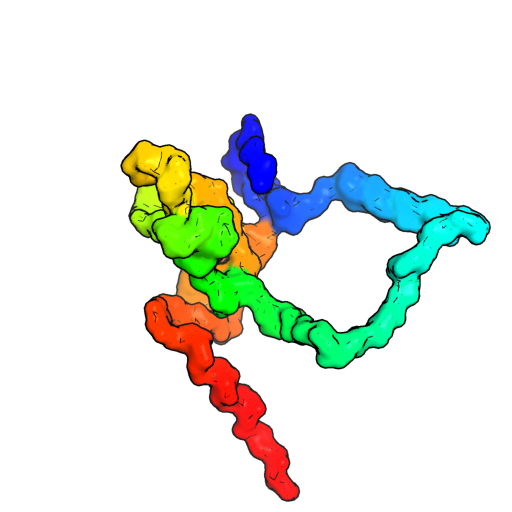588 1.00 81.06 91 VAL A O 1
ATOM 710 N N . SER A 1 92 ? 10.379 -8.134 -7.476 1.00 79.94 92 SER A N 1
ATOM 711 C CA . SER A 1 92 ? 10.405 -8.470 -6.045 1.00 79.94 92 SER A CA 1
ATOM 712 C C . SER A 1 92 ? 10.123 -7.290 -5.103 1.00 79.94 92 SER A C 1
ATOM 714 O O . SER A 1 92 ? 9.737 -7.510 -3.954 1.00 79.94 92 SER A O 1
ATOM 716 N N . THR A 1 93 ? 10.313 -6.047 -5.559 1.00 86.56 93 THR A N 1
ATOM 717 C CA . THR A 1 93 ? 10.099 -4.824 -4.765 1.00 86.56 93 THR A CA 1
ATOM 718 C C . THR A 1 93 ? 8.770 -4.138 -5.074 1.00 86.56 93 THR A C 1
ATOM 720 O O . THR A 1 93 ? 8.429 -3.164 -4.407 1.00 86.56 93 THR A O 1
ATOM 723 N N . ILE A 1 94 ? 7.990 -4.662 -6.028 1.00 91.75 94 ILE A N 1
ATOM 724 C CA . ILE A 1 94 ? 6.716 -4.072 -6.470 1.00 91.75 94 ILE A CA 1
ATOM 725 C C . ILE A 1 94 ? 5.724 -3.865 -5.318 1.00 91.75 94 ILE A C 1
ATOM 727 O O . ILE A 1 94 ? 4.975 -2.894 -5.311 1.00 91.75 94 ILE A O 1
ATOM 731 N N . CYS A 1 95 ? 5.763 -4.730 -4.300 1.00 91.81 95 CYS A N 1
ATOM 732 C CA . CYS A 1 95 ? 4.882 -4.640 -3.138 1.00 91.81 95 CYS A CA 1
ATOM 733 C C . CYS A 1 95 ? 5.057 -3.336 -2.360 1.00 91.81 95 CYS A C 1
ATOM 735 O O . CYS A 1 95 ? 4.083 -2.802 -1.836 1.00 91.81 95 CYS A O 1
ATOM 737 N N . THR A 1 96 ? 6.287 -2.816 -2.298 1.00 89.81 96 THR A N 1
ATOM 738 C CA . THR A 1 96 ? 6.587 -1.565 -1.602 1.00 89.81 96 THR A CA 1
ATOM 739 C C . THR A 1 96 ? 6.760 -0.384 -2.529 1.00 89.81 96 THR A C 1
ATOM 741 O O . THR A 1 96 ? 6.532 0.729 -2.080 1.00 89.81 96 THR A O 1
ATOM 744 N N . SER A 1 97 ? 7.167 -0.600 -3.775 1.00 88.19 97 SER A N 1
ATOM 745 C CA . SER A 1 97 ? 7.519 0.472 -4.703 1.00 88.19 97 SER A CA 1
ATOM 746 C C . SER A 1 97 ? 7.097 0.064 -6.112 1.00 88.19 97 SER A C 1
ATOM 748 O O . SER A 1 97 ? 7.870 -0.513 -6.874 1.00 88.19 97 SER A O 1
ATOM 750 N N . MET A 1 98 ? 5.828 0.314 -6.426 1.00 91.44 98 MET A N 1
ATOM 751 C CA . MET A 1 98 ? 5.265 0.209 -7.770 1.00 91.44 98 MET A CA 1
ATOM 752 C C . MET A 1 98 ? 5.293 1.598 -8.396 1.00 91.44 98 MET A C 1
ATOM 754 O O . MET A 1 98 ? 5.027 2.565 -7.706 1.00 91.44 98 MET A O 1
ATOM 758 N N . PHE A 1 99 ? 5.587 1.733 -9.684 1.00 91.94 99 PHE A N 1
ATOM 759 C CA . PHE A 1 99 ? 5.660 3.051 -10.313 1.00 91.94 99 PHE A CA 1
ATOM 760 C C . PHE A 1 99 ? 4.590 3.204 -11.385 1.00 91.94 99 PHE A C 1
ATOM 762 O O . PHE A 1 99 ? 4.466 2.348 -12.260 1.00 91.94 99 PHE A O 1
ATOM 769 N N . CYS A 1 100 ? 3.834 4.297 -11.327 1.00 92.75 100 CYS A N 1
ATOM 770 C CA . CYS A 1 100 ? 2.764 4.596 -12.272 1.00 92.75 100 CYS A CA 1
ATOM 771 C C . CYS A 1 100 ? 3.073 5.860 -13.072 1.00 92.75 100 CYS A C 1
ATOM 773 O O . CYS A 1 100 ? 3.557 6.856 -12.535 1.00 92.75 100 CYS A O 1
ATOM 775 N N . TYR A 1 101 ? 2.770 5.826 -14.366 1.00 91.00 101 TYR A N 1
ATOM 776 C CA . TYR A 1 101 ? 2.856 6.999 -15.230 1.00 91.00 101 TYR A CA 1
ATOM 777 C C . TYR A 1 101 ? 1.654 7.924 -15.003 1.00 91.00 101 TYR A C 1
ATOM 779 O O . TYR A 1 101 ? 0.517 7.482 -15.155 1.00 91.00 101 TYR A O 1
ATOM 787 N N . ASP A 1 102 ? 1.886 9.199 -14.695 1.00 89.06 102 ASP A N 1
ATOM 788 C CA . ASP A 1 102 ? 0.819 10.201 -14.598 1.00 89.06 102 ASP A CA 1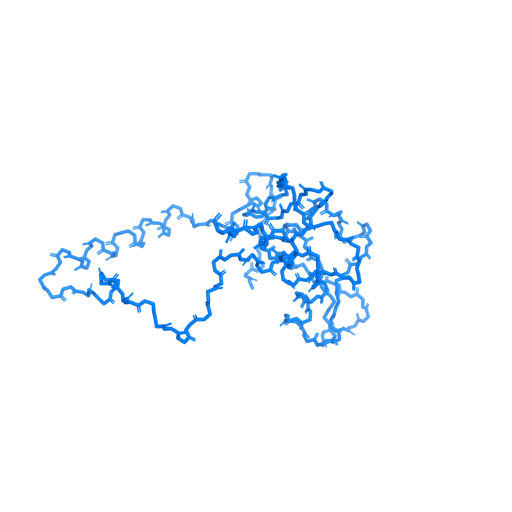
ATOM 789 C C . ASP A 1 102 ? 0.727 11.013 -15.909 1.00 89.06 102 ASP A C 1
ATOM 791 O O . ASP A 1 102 ? 1.665 11.744 -16.256 1.00 89.06 102 ASP A O 1
ATOM 795 N N . PRO A 1 103 ? -0.386 10.905 -16.660 1.00 83.06 103 PRO A N 1
ATOM 796 C CA . PRO A 1 103 ? -0.571 11.638 -17.907 1.00 83.06 103 PRO A CA 1
ATOM 797 C C . PRO A 1 103 ? -0.808 13.147 -17.706 1.00 83.06 103 PRO A C 1
ATOM 799 O O . PRO A 1 103 ? -0.603 13.909 -18.648 1.00 83.06 103 PRO A O 1
ATOM 802 N N . VAL A 1 104 ? -1.225 13.600 -16.515 1.00 78.88 104 VAL A N 1
ATOM 803 C CA . VAL A 1 104 ? -1.624 14.997 -16.249 1.00 78.88 104 VAL A CA 1
ATOM 804 C C . VAL A 1 104 ? -0.427 15.870 -15.884 1.00 78.88 104 VAL A C 1
ATOM 806 O O . VAL A 1 104 ? -0.273 16.970 -16.411 1.00 78.88 104 VAL A O 1
ATOM 809 N N . THR A 1 105 ? 0.454 15.385 -15.010 1.00 74.44 105 THR A N 1
ATOM 810 C CA . THR A 1 105 ? 1.695 16.090 -14.631 1.00 74.44 105 THR A CA 1
ATOM 811 C C . THR A 1 105 ? 2.827 15.896 -15.649 1.00 74.44 105 THR A C 1
ATOM 813 O O . THR A 1 105 ? 3.923 16.440 -15.492 1.00 74.44 105 THR A O 1
ATOM 816 N N . GLY A 1 106 ? 2.554 15.138 -16.716 1.00 55.78 106 GLY A N 1
ATOM 817 C CA . GLY A 1 106 ? 3.494 14.593 -17.686 1.00 55.78 106 GLY A CA 1
ATOM 818 C C . GLY A 1 106 ? 4.252 15.604 -18.546 1.00 55.78 106 GLY A C 1
ATOM 819 O O . GLY A 1 106 ? 4.106 15.631 -19.767 1.00 55.78 106 GLY A O 1
ATOM 820 N N . SER A 1 107 ? 5.216 16.307 -17.958 1.00 53.31 107 SER A N 1
ATOM 821 C CA . SER A 1 107 ? 6.440 16.648 -18.688 1.00 53.31 107 SER A CA 1
ATOM 822 C C . SER A 1 107 ? 7.252 15.358 -18.872 1.00 53.31 107 SER A C 1
ATOM 824 O O . SER A 1 107 ? 8.066 15.007 -18.033 1.00 53.31 107 SER A O 1
ATOM 826 N N . LYS A 1 108 ? 6.937 14.602 -19.935 1.00 51.31 108 LYS A N 1
ATOM 827 C CA . LYS A 1 108 ? 7.650 13.422 -20.474 1.00 51.31 108 LYS A CA 1
ATOM 828 C C . LYS A 1 108 ? 8.378 12.524 -19.447 1.00 51.31 108 LYS A C 1
ATOM 830 O O . LYS A 1 108 ? 9.571 12.675 -19.215 1.00 51.31 108 LYS A O 1
ATOM 835 N N . GLY A 1 109 ? 7.691 11.481 -18.973 1.00 59.59 109 GLY A N 1
ATOM 836 C CA . GLY A 1 109 ? 8.349 10.246 -18.511 1.00 59.59 109 GLY A CA 1
ATOM 837 C C . GLY A 1 109 ? 8.622 10.107 -17.014 1.00 59.59 109 GLY A C 1
ATOM 838 O O . GLY A 1 109 ? 9.285 9.151 -16.626 1.00 59.59 109 GLY A O 1
ATOM 839 N N . ILE A 1 110 ? 8.111 11.002 -16.169 1.00 77.06 110 ILE A N 1
ATOM 840 C CA . ILE A 1 110 ? 8.230 10.840 -14.716 1.00 77.06 110 ILE A CA 1
ATOM 841 C C . ILE A 1 110 ? 7.165 9.846 -14.244 1.00 77.06 110 ILE A C 1
ATOM 843 O O . ILE A 1 110 ? 5.969 10.057 -14.447 1.00 77.06 110 ILE A O 1
ATOM 847 N N . CYS A 1 111 ? 7.613 8.748 -13.644 1.00 86.94 111 CYS A N 1
ATOM 848 C CA . CYS A 1 111 ? 6.750 7.794 -12.963 1.00 86.94 111 CYS A CA 1
ATOM 849 C C . CYS A 1 111 ? 6.744 8.081 -11.465 1.00 86.94 111 CYS A C 1
ATOM 851 O O . CYS A 1 111 ? 7.787 8.375 -10.881 1.00 86.94 111 CYS A O 1
ATOM 853 N N . PHE A 1 112 ? 5.576 7.967 -10.846 1.00 88.38 112 PHE A N 1
ATOM 854 C CA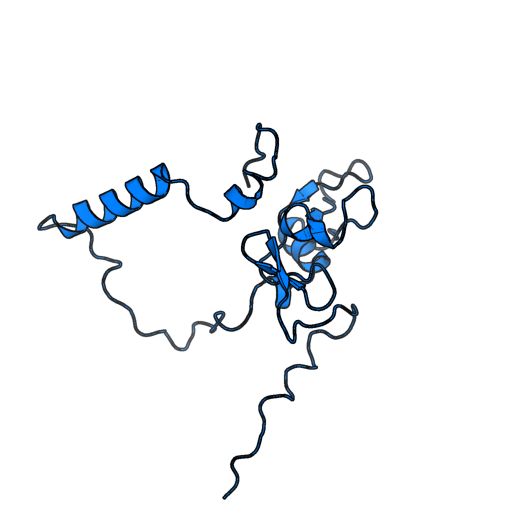 . PHE A 1 112 ? 5.381 8.229 -9.426 1.00 88.38 112 PHE A CA 1
ATOM 855 C C . PHE A 1 112 ? 5.337 6.926 -8.647 1.00 88.38 112 PHE A C 1
ATOM 857 O O . PHE A 1 112 ? 4.743 5.949 -9.103 1.00 88.38 112 PHE A O 1
ATOM 864 N N . GLU A 1 113 ? 5.992 6.916 -7.488 1.00 88.62 113 GLU A N 1
ATOM 865 C CA . GLU A 1 113 ? 5.985 5.759 -6.603 1.00 88.62 113 GLU A CA 1
ATOM 866 C C . GLU A 1 113 ? 4.629 5.629 -5.904 1.00 88.62 113 GLU A C 1
ATOM 868 O O . GLU A 1 113 ? 4.188 6.508 -5.168 1.00 88.62 113 GLU A O 1
ATOM 873 N N . GLU A 1 114 ? 4.025 4.470 -6.086 1.00 90.69 114 GLU A N 1
ATOM 874 C CA . GLU A 1 114 ? 2.786 4.007 -5.497 1.00 90.69 114 GLU A CA 1
ATOM 875 C C . GLU A 1 114 ? 2.994 2.652 -4.813 1.00 90.69 114 GLU A C 1
ATOM 877 O O . GLU A 1 114 ? 4.039 2.001 -4.922 1.00 90.69 114 GLU A O 1
ATOM 882 N N . LYS A 1 115 ? 1.988 2.217 -4.054 1.00 91.75 115 LYS A N 1
ATOM 883 C CA . LYS A 1 115 ? 1.997 0.910 -3.386 1.00 91.75 115 LYS A CA 1
ATOM 884 C C . LYS A 1 115 ? 1.115 -0.059 -4.158 1.00 91.75 115 LYS A C 1
ATOM 886 O O . LYS A 1 115 ? -0.037 0.256 -4.442 1.00 91.75 115 LYS A O 1
ATOM 891 N N . ALA A 1 116 ? 1.649 -1.235 -4.478 1.00 93.38 116 ALA A N 1
ATOM 892 C CA . ALA A 1 116 ? 0.853 -2.275 -5.110 1.00 93.38 116 ALA A CA 1
ATOM 893 C C . ALA A 1 116 ? -0.234 -2.778 -4.152 1.00 93.38 116 ALA A C 1
ATOM 895 O O . ALA A 1 116 ? -0.029 -2.890 -2.938 1.00 93.38 116 ALA A O 1
ATOM 896 N N . ALA A 1 117 ? -1.390 -3.114 -4.710 1.00 93.75 117 ALA A N 1
ATOM 897 C CA . ALA A 1 117 ? -2.474 -3.707 -3.952 1.00 93.75 117 ALA A CA 1
ATOM 898 C C . ALA A 1 117 ? -2.089 -5.094 -3.409 1.00 93.75 117 ALA A C 1
ATOM 900 O O . ALA A 1 117 ? -1.273 -5.814 -3.998 1.00 93.75 117 ALA A O 1
ATOM 901 N N . GLN A 1 118 ? -2.711 -5.500 -2.299 1.00 92.44 118 GLN A N 1
ATOM 902 C CA . GLN A 1 118 ? -2.551 -6.859 -1.776 1.00 92.44 118 GLN A CA 1
ATOM 903 C C . GLN A 1 118 ? -2.976 -7.896 -2.824 1.00 92.44 118 GLN A C 1
ATOM 905 O O . GLN A 1 118 ? -3.945 -7.673 -3.546 1.00 92.44 118 GLN A O 1
ATOM 910 N N . GLY A 1 119 ? -2.240 -9.002 -2.924 1.00 91.81 119 GLY A N 1
ATOM 911 C CA . GLY A 1 119 ? -2.443 -10.051 -3.927 1.00 91.81 119 GLY A CA 1
ATOM 912 C C . GLY A 1 119 ? -1.719 -9.824 -5.257 1.00 91.81 119 GLY A C 1
ATOM 913 O O . GLY A 1 119 ? -1.666 -10.735 -6.077 1.00 91.81 119 GLY A O 1
ATOM 914 N N . THR A 1 120 ? -1.109 -8.652 -5.476 1.00 93.12 120 THR A N 1
ATOM 915 C CA . THR A 1 120 ? -0.342 -8.382 -6.706 1.00 93.12 120 THR A CA 1
ATOM 916 C C . THR A 1 120 ? 0.835 -9.348 -6.813 1.00 93.12 120 THR A C 1
ATOM 918 O O . THR A 1 120 ? 1.604 -9.490 -5.861 1.00 93.12 120 THR A O 1
ATOM 921 N N . THR A 1 121 ? 1.012 -9.996 -7.963 1.00 90.62 121 THR A N 1
ATOM 922 C CA . THR A 1 121 ? 2.123 -10.930 -8.170 1.00 90.62 121 THR A CA 1
ATOM 923 C C . THR A 1 121 ? 3.469 -10.203 -8.177 1.00 90.62 121 THR A C 1
ATOM 925 O O . THR A 1 121 ? 3.666 -9.229 -8.901 1.00 90.62 121 THR A O 1
ATOM 928 N N . CYS A 1 122 ? 4.416 -10.709 -7.389 1.00 91.31 122 CYS A N 1
ATOM 929 C CA . CYS A 1 122 ? 5.763 -10.146 -7.217 1.00 91.31 122 CYS A CA 1
ATOM 930 C C . CYS A 1 122 ? 6.881 -11.155 -7.545 1.00 91.31 122 CYS A C 1
ATOM 932 O O . CYS A 1 122 ? 8.062 -10.929 -7.271 1.00 91.31 122 CYS A O 1
ATOM 934 N N . GLY A 1 123 ? 6.515 -12.284 -8.149 1.00 87.12 123 GLY A N 1
ATOM 935 C CA . GLY A 1 123 ? 7.418 -13.326 -8.625 1.00 87.12 123 GLY A CA 1
ATOM 936 C C . GLY A 1 123 ? 6.661 -14.626 -8.881 1.00 87.12 123 GLY A C 1
ATOM 937 O O . GLY A 1 123 ? 5.459 -14.707 -8.631 1.00 87.12 123 GLY A O 1
ATOM 938 N N . SER A 1 124 ? 7.363 -15.655 -9.353 1.00 85.94 124 SER A N 1
ATOM 939 C CA . SER A 1 124 ? 6.781 -16.989 -9.531 1.00 85.94 124 SER A CA 1
ATOM 940 C C . SER A 1 124 ? 6.246 -17.511 -8.199 1.00 85.94 124 SER A C 1
ATOM 942 O O . SER A 1 124 ? 7.010 -17.645 -7.244 1.00 85.94 124 SER A O 1
ATOM 944 N N . GLU A 1 125 ? 4.935 -17.757 -8.148 1.00 85.44 125 GLU A N 1
ATOM 945 C CA . GLU A 1 125 ? 4.217 -18.225 -6.952 1.00 85.44 125 GLU A CA 1
ATOM 946 C C . GLU A 1 125 ? 4.358 -17.289 -5.740 1.00 85.44 125 GLU A C 1
ATOM 948 O O . GLU A 1 125 ? 4.344 -17.722 -4.588 1.00 85.44 125 GLU A O 1
ATOM 953 N N . LYS A 1 126 ? 4.518 -15.982 -5.985 1.00 89.88 126 LYS A N 1
ATOM 954 C CA . LYS A 1 126 ? 4.636 -14.978 -4.923 1.00 89.88 126 LYS A CA 1
ATOM 955 C C . LYS A 1 126 ? 3.673 -13.822 -5.116 1.00 89.88 126 LYS A C 1
ATOM 957 O O . LYS A 1 126 ? 3.538 -13.302 -6.221 1.00 89.88 126 LYS A O 1
ATOM 962 N N . GLN A 1 127 ? 3.065 -13.374 -4.026 1.00 92.31 127 GLN A N 1
ATOM 963 C CA . GLN A 1 127 ? 2.125 -12.255 -4.007 1.00 92.31 127 GLN A CA 1
ATOM 964 C C . GLN A 1 127 ? 2.489 -11.244 -2.918 1.00 92.31 127 GLN A C 1
ATOM 966 O O . GLN A 1 127 ? 3.164 -11.563 -1.937 1.00 92.31 127 GLN A O 1
ATOM 971 N N . CYS A 1 128 ? 2.025 -10.011 -3.097 1.00 93.75 128 CYS A N 1
ATOM 972 C CA . CYS A 1 128 ? 2.169 -8.943 -2.121 1.00 93.75 128 CYS A CA 1
ATOM 973 C C . CYS A 1 128 ? 1.158 -9.095 -0.985 1.00 93.75 128 CYS A C 1
ATOM 975 O O . CYS A 1 128 ? -0.028 -8.853 -1.184 1.00 93.75 128 CYS A O 1
ATOM 977 N N . ILE A 1 129 ? 1.626 -9.426 0.216 1.00 92.56 129 ILE A N 1
ATOM 978 C CA . ILE A 1 129 ? 0.814 -9.497 1.436 1.00 92.56 129 ILE A CA 1
ATOM 979 C C . ILE A 1 129 ? 1.443 -8.565 2.471 1.00 92.56 129 ILE A C 1
ATOM 981 O O . ILE A 1 129 ? 2.631 -8.676 2.769 1.00 92.56 129 ILE A O 1
ATOM 985 N N . ASP A 1 130 ? 0.666 -7.602 2.970 1.00 91.75 130 ASP A N 1
ATOM 986 C CA . ASP A 1 130 ? 1.121 -6.561 3.914 1.00 91.75 130 ASP A CA 1
ATOM 987 C C . ASP A 1 130 ? 2.426 -5.855 3.493 1.00 91.75 130 ASP A C 1
ATOM 989 O O . ASP A 1 130 ? 3.310 -5.582 4.308 1.00 91.75 130 ASP A O 1
ATOM 993 N N . GLY A 1 131 ? 2.568 -5.600 2.188 1.00 90.44 131 GLY A N 1
ATOM 994 C CA . GLY A 1 131 ? 3.748 -4.968 1.589 1.00 90.44 131 GLY A CA 1
ATOM 995 C C . GLY A 1 131 ? 4.954 -5.896 1.402 1.00 90.44 131 GLY A C 1
ATOM 996 O O . GLY A 1 131 ? 5.957 -5.480 0.826 1.00 90.44 131 GLY A O 1
ATOM 997 N N . ALA A 1 132 ? 4.885 -7.156 1.835 1.00 91.62 132 ALA A N 1
ATOM 998 C CA . ALA A 1 132 ? 5.939 -8.146 1.639 1.00 91.62 132 ALA A CA 1
ATOM 999 C C . ALA A 1 132 ? 5.645 -9.060 0.440 1.00 91.62 132 ALA A C 1
ATOM 1001 O O . ALA A 1 132 ? 4.509 -9.473 0.225 1.00 91.62 132 ALA A O 1
ATOM 1002 N N . CYS A 1 133 ? 6.687 -9.415 -0.316 1.00 92.00 133 CYS A N 1
ATOM 1003 C CA . CYS A 1 133 ? 6.594 -10.402 -1.389 1.00 92.00 133 CYS A CA 1
ATOM 1004 C C . CYS A 1 133 ? 6.730 -11.815 -0.807 1.00 92.00 133 CYS A C 1
ATOM 1006 O O . CYS A 1 133 ? 7.844 -12.271 -0.532 1.00 92.00 133 CYS A O 1
ATOM 1008 N N . VAL A 1 134 ? 5.602 -12.486 -0.578 1.00 92.12 134 VAL A N 1
ATOM 1009 C CA . VAL A 1 134 ? 5.538 -13.785 0.109 1.00 92.12 134 VAL A CA 1
ATOM 1010 C C . VAL A 1 134 ? 5.138 -14.899 -0.848 1.00 92.12 134 VAL A C 1
ATOM 1012 O O . VAL A 1 134 ? 4.430 -14.661 -1.822 1.00 92.12 134 VAL A O 1
ATOM 1015 N N . TYR A 1 135 ? 5.603 -16.118 -0.578 1.00 90.75 135 TYR A N 1
ATOM 1016 C CA . TYR A 1 135 ? 5.220 -17.299 -1.349 1.00 90.75 135 TYR A CA 1
ATOM 1017 C C . TYR A 1 135 ? 3.784 -17.711 -1.026 1.00 90.75 135 TYR A C 1
ATOM 1019 O O . TYR A 1 135 ? 3.435 -17.866 0.145 1.00 90.75 135 TYR A O 1
ATOM 1027 N N . VAL A 1 136 ? 2.981 -17.906 -2.068 1.00 82.88 136 VAL A N 1
ATOM 1028 C CA . VAL A 1 136 ? 1.596 -18.366 -1.976 1.00 82.88 136 VAL A CA 1
ATOM 1029 C C . VAL A 1 136 ? 1.421 -19.526 -2.963 1.00 82.88 136 VAL A C 1
ATOM 1031 O O . VAL A 1 136 ? 1.491 -19.305 -4.177 1.00 82.88 136 VAL A O 1
ATOM 1034 N N . PRO A 1 137 ? 1.221 -20.767 -2.479 1.00 69.62 137 PRO A N 1
ATOM 1035 C CA . PRO A 1 137 ? 1.051 -21.921 -3.355 1.00 69.62 137 PRO A CA 1
ATOM 1036 C C . PRO A 1 137 ? -0.208 -21.758 -4.219 1.00 69.62 137 PRO A C 1
ATOM 1038 O O . PRO A 1 137 ? -1.249 -21.335 -3.721 1.00 69.62 137 PRO A O 1
ATOM 1041 N N . ASN A 1 138 ? -0.120 -22.124 -5.503 1.00 64.00 138 ASN A N 1
ATOM 1042 C CA . ASN A 1 138 ? -1.173 -21.945 -6.519 1.00 64.00 138 ASN A CA 1
ATOM 1043 C C . ASN A 1 138 ? -1.514 -20.486 -6.881 1.00 64.00 138 ASN A C 1
ATOM 1045 O O . ASN A 1 138 ? -2.583 -20.231 -7.438 1.00 64.00 138 ASN A O 1
ATOM 1049 N N . SER A 1 139 ? -0.625 -19.529 -6.601 1.00 57.53 139 SER A N 1
ATOM 1050 C CA . SER A 1 139 ? -0.815 -18.148 -7.058 1.00 57.53 139 SER A CA 1
ATOM 1051 C C . SER A 1 139 ? -0.902 -18.076 -8.600 1.00 57.53 139 SER A C 1
ATOM 1053 O O . SER A 1 139 ? -0.080 -18.707 -9.282 1.00 57.53 139 SER A O 1
ATOM 1055 N N . PRO A 1 140 ? -1.867 -17.321 -9.170 1.00 55.56 140 PRO A N 1
ATOM 1056 C CA . PRO A 1 140 ? -1.994 -17.136 -10.613 1.00 55.56 140 PRO A CA 1
ATOM 1057 C C . PRO A 1 140 ? -0.688 -16.602 -11.221 1.00 55.56 140 PRO A C 1
ATOM 1059 O O . PRO A 1 140 ? -0.199 -15.529 -10.856 1.00 55.56 140 PRO A O 1
ATOM 1062 N N . GLN A 1 141 ? -0.113 -17.343 -12.171 1.00 51.31 141 GLN A N 1
ATOM 1063 C CA . GLN A 1 141 ? 1.064 -16.889 -12.912 1.00 51.31 141 GLN A CA 1
ATOM 1064 C C . GLN A 1 141 ? 0.660 -15.770 -13.882 1.00 51.31 141 GLN A C 1
ATOM 1066 O O . GLN A 1 141 ? -0.339 -15.876 -14.596 1.00 51.31 141 GLN A O 1
ATOM 1071 N N . VAL A 1 142 ? 1.445 -14.692 -13.913 1.00 54.50 142 VAL A N 1
ATOM 1072 C CA . VAL A 1 142 ? 1.198 -13.543 -14.790 1.00 54.50 142 VAL A CA 1
ATOM 1073 C C . VAL A 1 142 ? 1.740 -13.852 -16.180 1.00 54.50 142 VAL A C 1
ATOM 1075 O O . VAL A 1 142 ? 2.900 -13.577 -16.466 1.00 54.50 142 VAL A O 1
ATOM 1078 N N . ASP A 1 143 ? 0.889 -14.374 -17.060 1.00 43.31 143 ASP A N 1
ATOM 1079 C CA . ASP A 1 143 ? 1.053 -14.154 -18.497 1.00 43.31 143 ASP A CA 1
ATOM 1080 C C . ASP A 1 143 ? -0.100 -13.261 -18.966 1.00 43.31 143 ASP A C 1
ATOM 1082 O O . ASP A 1 143 ? -1.282 -13.575 -18.794 1.00 43.31 143 ASP A O 1
ATOM 1086 N N . GLY A 1 144 ? 0.259 -12.065 -19.434 1.00 45.84 144 GLY A N 1
ATOM 1087 C CA . GLY A 1 144 ? -0.582 -10.868 -19.511 1.00 45.84 144 GLY A CA 1
ATOM 1088 C C . GLY A 1 144 ? -1.720 -10.889 -20.531 1.00 45.84 144 GLY A C 1
ATOM 1089 O O . GLY A 1 144 ? -1.971 -9.859 -21.155 1.00 45.84 144 GLY A O 1
ATOM 1090 N N . LYS A 1 145 ? -2.422 -12.010 -20.722 1.00 42.19 145 LYS A N 1
ATOM 1091 C CA . LYS A 1 145 ? -3.589 -12.069 -21.612 1.00 42.19 145 LYS A CA 1
ATOM 1092 C C . LYS A 1 145 ? -4.816 -12.826 -21.104 1.00 42.19 145 LYS A C 1
ATOM 1094 O O . LYS A 1 145 ? -5.877 -12.581 -21.667 1.00 42.19 145 LYS A O 1
ATOM 1099 N N . TYR A 1 146 ? -4.760 -13.656 -20.057 1.00 44.72 146 TYR A N 1
ATOM 1100 C CA . TYR A 1 146 ? -5.932 -14.480 -19.693 1.00 44.72 146 TYR A CA 1
ATOM 1101 C C . TYR A 1 146 ? -6.058 -14.791 -18.190 1.00 44.72 146 TYR A C 1
ATOM 1103 O O . TYR A 1 146 ? -6.130 -15.950 -17.798 1.00 44.72 146 TYR A O 1
ATOM 1111 N N . ALA A 1 147 ? -6.146 -13.775 -17.327 1.00 47.88 147 ALA A N 1
ATOM 1112 C CA . ALA A 1 147 ? -6.437 -13.994 -15.900 1.00 47.88 147 ALA A CA 1
ATOM 1113 C C . ALA A 1 147 ? -7.939 -14.182 -15.583 1.00 47.88 147 ALA A C 1
ATOM 1115 O O . ALA A 1 147 ? -8.289 -14.445 -14.440 1.00 47.88 147 ALA A O 1
ATOM 1116 N N . LEU A 1 148 ? -8.837 -14.084 -16.575 1.00 44.06 148 LEU A N 1
ATOM 1117 C CA . LEU A 1 148 ? -10.288 -14.149 -16.337 1.00 44.06 148 LEU A CA 1
ATOM 1118 C C . LEU A 1 148 ? -10.951 -15.512 -16.628 1.00 44.06 148 LEU A C 1
ATOM 1120 O O . LEU A 1 148 ? -12.171 -15.598 -16.553 1.00 44.06 148 LEU A O 1
ATOM 1124 N N . CYS A 1 149 ? -10.213 -16.577 -16.976 1.00 41.75 149 CYS A N 1
ATOM 1125 C CA . CYS A 1 149 ? -10.853 -17.846 -17.383 1.00 41.75 149 CYS A CA 1
ATOM 1126 C C . CYS A 1 149 ? -10.320 -19.145 -16.764 1.00 41.75 149 CYS A C 1
ATOM 1128 O O . CYS A 1 149 ? -10.978 -20.169 -16.922 1.00 41.75 149 CYS A O 1
ATOM 1130 N N . LEU A 1 150 ? -9.196 -19.163 -16.039 1.00 41.25 150 LEU A N 1
ATOM 1131 C CA . LEU A 1 150 ? -8.620 -20.447 -15.596 1.00 41.25 150 LEU A CA 1
ATOM 1132 C C . LEU A 1 150 ? -9.054 -20.929 -14.203 1.00 41.25 150 LEU A C 1
ATOM 1134 O O . LEU A 1 150 ? -8.909 -22.113 -13.919 1.00 41.25 150 LEU A O 1
ATOM 1138 N N . PHE A 1 151 ? -9.671 -20.089 -13.364 1.00 43.28 151 PHE A N 1
ATOM 1139 C CA . PHE A 1 151 ? -10.135 -20.531 -12.036 1.00 43.28 151 PHE A CA 1
ATOM 1140 C C . PHE A 1 151 ? -11.603 -20.970 -11.974 1.00 43.28 151 PHE A C 1
ATOM 1142 O O . PHE A 1 151 ? -12.019 -21.539 -10.967 1.00 43.28 151 PHE A O 1
ATOM 1149 N N . PHE A 1 152 ? -12.372 -20.823 -13.060 1.00 39.78 152 PHE A N 1
ATOM 1150 C CA . PHE A 1 152 ? -13.740 -21.359 -13.126 1.00 39.78 152 PHE A CA 1
ATOM 1151 C C . PHE A 1 152 ? -13.788 -22.901 -13.164 1.00 39.78 152 PHE A C 1
ATOM 1153 O O . PHE A 1 152 ? -14.842 -23.481 -12.920 1.00 39.78 152 PHE A O 1
ATOM 1160 N N . PHE A 1 153 ? -12.665 -23.585 -13.423 1.00 39.09 153 PHE A N 1
ATOM 1161 C CA . PHE A 1 153 ? -12.644 -25.042 -13.610 1.00 39.09 153 PHE A CA 1
ATOM 1162 C C . PHE A 1 153 ? -12.242 -25.879 -12.383 1.00 39.09 153 PHE A C 1
ATOM 1164 O O . PHE A 1 153 ? -12.382 -27.098 -12.436 1.00 39.09 153 PHE A O 1
ATOM 1171 N N . VAL A 1 154 ? -11.798 -25.294 -11.260 1.00 40.59 154 VAL A N 1
ATOM 1172 C CA . VAL A 1 154 ? -11.256 -26.092 -10.127 1.00 40.59 154 VAL A CA 1
ATOM 1173 C C . VAL A 1 154 ? -12.248 -26.310 -8.968 1.00 40.59 154 VAL A C 1
ATOM 1175 O O . VAL A 1 154 ? -11.882 -26.858 -7.934 1.00 40.59 154 VAL A O 1
ATOM 1178 N N . ARG A 1 155 ? -13.542 -25.988 -9.121 1.00 43.22 155 ARG A N 1
ATOM 1179 C CA . ARG A 1 155 ? -14.583 -26.436 -8.164 1.00 43.22 155 ARG A CA 1
ATOM 1180 C C . ARG A 1 155 ? -15.910 -26.855 -8.806 1.00 43.22 155 ARG A C 1
ATOM 1182 O O . ARG A 1 155 ? -16.980 -26.511 -8.321 1.00 43.22 155 ARG A O 1
ATOM 1189 N N . VAL A 1 156 ? -15.841 -27.693 -9.839 1.00 37.91 156 VAL A N 1
ATOM 1190 C CA . VAL A 1 156 ? -16.955 -28.599 -10.177 1.00 37.91 156 VAL A CA 1
ATOM 1191 C C . VAL A 1 156 ? -16.450 -30.040 -10.124 1.00 37.91 156 VAL A C 1
ATOM 1193 O O . VAL A 1 156 ? -16.381 -30.741 -11.127 1.00 37.91 156 VAL A O 1
ATOM 1196 N N . THR A 1 157 ? -16.065 -30.507 -8.935 1.00 35.97 157 THR A N 1
ATOM 1197 C CA . THR A 1 157 ? -16.093 -31.948 -8.657 1.00 35.97 157 THR A CA 1
ATOM 1198 C C . THR A 1 157 ? -17.504 -32.300 -8.214 1.00 35.97 157 THR A C 1
ATOM 1200 O O . THR A 1 157 ? -17.892 -32.074 -7.070 1.00 35.97 157 THR A O 1
ATOM 1203 N N . LEU A 1 158 ? -18.261 -32.785 -9.195 1.00 36.84 158 LEU A N 1
ATOM 1204 C CA . LEU A 1 158 ? -19.475 -33.588 -9.101 1.00 36.84 158 LEU A CA 1
ATOM 1205 C C . LEU A 1 158 ? -19.647 -34.296 -7.744 1.00 36.84 158 LEU A C 1
ATOM 1207 O O . LEU A 1 158 ? -18.967 -35.279 -7.466 1.00 36.84 158 LEU A O 1
ATOM 1211 N N . THR A 1 159 ? -20.630 -33.876 -6.949 1.00 42.03 159 THR A N 1
ATOM 1212 C CA . THR A 1 159 ? -21.393 -34.822 -6.127 1.00 42.03 159 THR A CA 1
ATOM 1213 C C . THR A 1 159 ? -22.614 -35.227 -6.945 1.00 42.03 159 THR A C 1
ATOM 1215 O O . THR A 1 159 ? -23.599 -34.493 -7.004 1.00 42.03 159 THR A O 1
ATOM 1218 N N . SER A 1 160 ? -22.513 -36.358 -7.640 1.00 40.88 160 SER A N 1
ATOM 1219 C CA . SER A 1 160 ? -23.639 -37.017 -8.297 1.00 40.88 160 SER A CA 1
ATOM 1220 C C . SER A 1 160 ? -23.873 -38.362 -7.624 1.00 40.88 160 SER A C 1
ATOM 1222 O O . SER A 1 160 ? -23.013 -39.228 -7.746 1.00 40.88 160 SER A O 1
ATOM 1224 N N . SER A 1 161 ? -25.080 -38.481 -7.061 1.00 39.78 161 SER A N 1
ATOM 1225 C CA . SER A 1 161 ? -25.857 -39.693 -6.740 1.00 39.78 161 SER A CA 1
ATOM 1226 C C . SER A 1 161 ? -25.286 -40.671 -5.717 1.00 39.78 161 SER A C 1
ATOM 1228 O O . SER A 1 161 ? -24.245 -41.302 -5.989 1.00 39.78 161 SER A O 1
#

Organism: Biomphalaria glabrata (NCBI:txid6526)

pLDDT: mean 79.15, std 18.23, range [35.97, 97.94]